Protein AF-A0AAD4HAL1-F1 (afdb_monomer)

pLDDT: mean 91.72, std 6.58, range [72.38, 97.5]

InterPro domains:
  IPR001510 Zinc finger, PARP-type [PF00645] (9-57)
  IPR001510 Zinc finger, PARP-type [PS50064] (6-58)
  IPR036957 Zinc finger, PARP-type superfamily [G3DSA:3.30.1740.10] (2-58)

Mean predicted aligned error: 3.73 Å

Secondary structure (DSSP, 8-state):
--EEEEEEEE-SSTT-BBT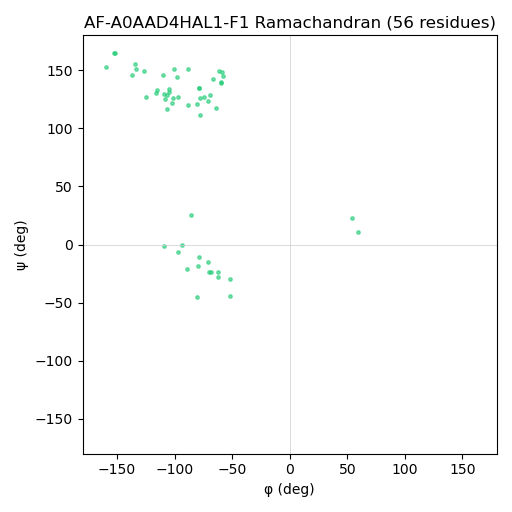TT-PBPPTT-EEEEEEEESSTTS-GGGSEEEEEEGGG--

Sequence (58 aa):
MVVITYCVEYAESQKSICLKCNKVIPNKSLRVGRMERTSEKEKKKFAKFRWYHFKCFE

Structure (mmCIF, N/CA/C/O backbone):
data_AF-A0AAD4HAL1-F1
#
_entry.id   AF-A0AAD4HAL1-F1
#
loop_
_atom_site.group_PDB
_atom_site.id
_atom_site.type_symbol
_atom_site.label_atom_id
_atom_site.label_alt_id
_atom_site.label_comp_id
_atom_site.label_asym_id
_atom_site.label_entity_id
_atom_site.label_seq_id
_atom_site.pdbx_PDB_ins_code
_atom_site.Cartn_x
_atom_site.Cartn_y
_atom_site.Cartn_z
_atom_site.occupancy
_atom_site.B_iso_or_equiv
_atom_site.auth_seq_id
_atom_site.auth_comp_id
_atom_site.auth_asym_id
_atom_site.auth_atom_id
_atom_site.pdbx_PDB_model_num
ATOM 1 N N . MET A 1 1 ? 8.554 -3.937 -21.920 1.00 72.38 1 MET A N 1
ATOM 2 C CA . MET A 1 1 ? 7.357 -4.731 -21.572 1.00 72.38 1 MET A CA 1
ATOM 3 C C . MET A 1 1 ? 7.040 -4.420 -20.123 1.00 72.38 1 MET A C 1
ATOM 5 O O . MET A 1 1 ? 7.909 -4.624 -19.289 1.00 72.38 1 MET A O 1
ATOM 9 N N . VAL A 1 2 ? 5.875 -3.843 -19.828 1.00 84.50 2 VAL A N 1
ATOM 10 C CA . VAL A 1 2 ? 5.542 -3.477 -18.443 1.00 84.50 2 VAL A CA 1
ATOM 11 C C . VAL A 1 2 ? 5.116 -4.731 -17.690 1.00 84.50 2 VAL A C 1
ATOM 13 O O . VAL A 1 2 ? 4.223 -5.445 -18.134 1.00 84.50 2 VAL A O 1
ATOM 16 N N . VAL A 1 3 ? 5.756 -4.988 -16.556 1.00 90.19 3 VAL A N 1
ATOM 17 C CA . VAL A 1 3 ? 5.433 -6.100 -15.662 1.00 90.19 3 VAL A CA 1
ATOM 18 C C . VAL A 1 3 ? 4.631 -5.544 -14.500 1.00 90.19 3 VAL A C 1
ATOM 20 O O . VAL A 1 3 ? 5.076 -4.615 -13.820 1.00 90.19 3 VAL A O 1
ATOM 23 N N . ILE A 1 4 ? 3.456 -6.122 -14.264 1.00 91.81 4 ILE A N 1
ATOM 24 C CA . ILE A 1 4 ? 2.590 -5.748 -13.149 1.00 91.81 4 ILE A CA 1
ATOM 25 C C . ILE A 1 4 ? 2.616 -6.878 -12.125 1.00 91.81 4 ILE A C 1
ATOM 27 O O . ILE A 1 4 ? 2.339 -8.028 -12.448 1.00 91.81 4 ILE A O 1
ATOM 31 N N . THR A 1 5 ? 2.955 -6.556 -10.879 1.00 92.44 5 THR A N 1
ATOM 32 C CA . THR A 1 5 ? 2.863 -7.486 -9.748 1.00 92.44 5 THR A CA 1
ATOM 33 C C . THR A 1 5 ? 1.850 -6.949 -8.751 1.00 92.44 5 THR A C 1
ATOM 35 O O . THR A 1 5 ? 1.947 -5.793 -8.341 1.00 92.44 5 THR A O 1
ATOM 38 N N . TYR A 1 6 ? 0.914 -7.790 -8.327 1.00 93.38 6 TYR A N 1
ATOM 39 C CA . TYR A 1 6 ? -0.013 -7.465 -7.249 1.00 93.38 6 TYR A CA 1
ATOM 40 C C . TYR A 1 6 ? 0.478 -8.062 -5.930 1.00 93.38 6 TYR A C 1
ATOM 42 O O . TYR A 1 6 ? 1.052 -9.151 -5.910 1.00 93.38 6 TYR A O 1
ATOM 50 N N . CYS A 1 7 ? 0.267 -7.346 -4.831 1.00 93.81 7 CYS A N 1
ATOM 51 C CA . CYS A 1 7 ? 0.483 -7.847 -3.479 1.00 93.81 7 CYS A CA 1
ATOM 52 C C . CYS A 1 7 ? -0.703 -7.492 -2.586 1.00 93.81 7 CYS A C 1
ATOM 54 O O . CYS A 1 7 ? -1.376 -6.482 -2.794 1.00 93.81 7 CYS A O 1
ATOM 56 N N . VAL A 1 8 ? -0.943 -8.325 -1.580 1.00 95.50 8 VAL A N 1
ATOM 57 C CA . VAL A 1 8 ? -1.946 -8.085 -0.546 1.00 95.50 8 VAL A CA 1
ATOM 58 C C . VAL A 1 8 ? -1.236 -8.164 0.792 1.00 95.50 8 VAL A C 1
ATOM 60 O O . VAL A 1 8 ? -0.530 -9.132 1.061 1.00 95.50 8 VAL A O 1
ATOM 63 N N . GLU A 1 9 ? -1.390 -7.130 1.607 1.00 95.69 9 GLU A N 1
ATOM 64 C CA . GLU A 1 9 ? -0.712 -7.023 2.895 1.00 95.69 9 GLU A CA 1
ATOM 65 C C . GLU A 1 9 ? -1.529 -6.189 3.882 1.00 95.69 9 GLU A C 1
ATOM 67 O O . GLU A 1 9 ? -2.440 -5.445 3.505 1.00 95.69 9 GLU A O 1
ATOM 72 N N . TYR A 1 10 ? -1.171 -6.286 5.160 1.00 97.00 10 TYR A N 1
ATOM 73 C CA . TYR A 1 10 ? -1.630 -5.334 6.161 1.00 97.00 10 TYR A CA 1
ATOM 74 C C . TYR A 1 10 ? -0.810 -4.049 6.066 1.00 97.00 10 TYR A C 1
ATOM 76 O O . TYR A 1 10 ? 0.414 -4.080 5.970 1.00 97.00 10 TYR A O 1
ATOM 84 N N . ALA A 1 11 ? -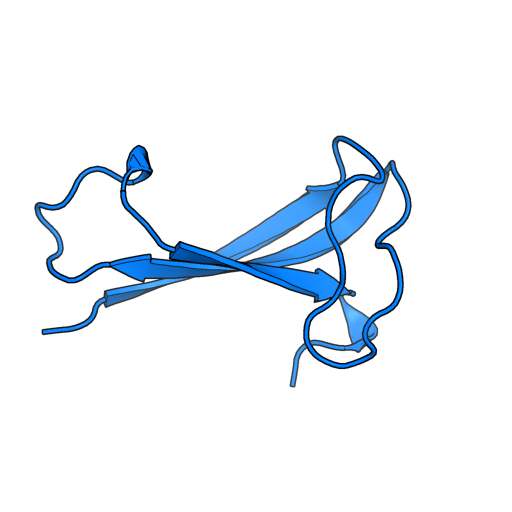1.483 -2.903 6.109 1.00 95.94 11 ALA A N 1
ATOM 85 C CA . ALA A 1 11 ? -0.824 -1.612 6.067 1.00 95.94 11 ALA A CA 1
ATOM 86 C C . ALA A 1 11 ? 0.064 -1.415 7.304 1.00 95.94 11 ALA A C 1
ATOM 88 O O . ALA A 1 11 ? -0.442 -1.326 8.419 1.00 95.94 11 ALA A O 1
ATOM 89 N N . GLU A 1 12 ? 1.373 -1.275 7.107 1.00 94.50 12 GLU A N 1
ATOM 90 C CA . GLU A 1 12 ? 2.326 -1.008 8.198 1.00 94.50 12 GLU A CA 1
ATOM 91 C C . GLU A 1 12 ? 2.158 0.392 8.814 1.00 94.50 12 GLU A C 1
ATOM 93 O O . GLU A 1 12 ? 2.563 0.656 9.944 1.00 94.50 12 GLU A O 1
ATOM 98 N N . SER A 1 13 ? 1.584 1.326 8.051 1.00 93.12 13 SER A N 1
ATOM 99 C CA . SER A 1 13 ? 1.336 2.700 8.482 1.00 93.12 13 SER A CA 1
ATOM 100 C C . SER A 1 13 ? 0.144 3.311 7.752 1.00 93.12 13 SER A C 1
ATOM 102 O O . SER A 1 13 ? -0.267 2.842 6.691 1.00 93.12 13 SER A O 1
ATOM 104 N N . GLN A 1 14 ? -0.364 4.423 8.283 1.00 93.81 14 GLN A N 1
ATOM 105 C CA . GLN A 1 14 ? -1.451 5.210 7.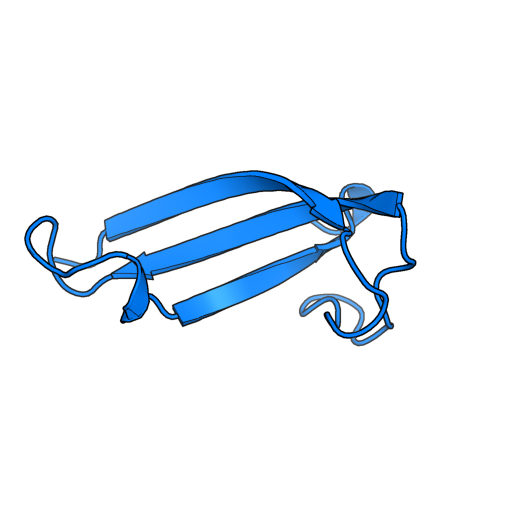690 1.00 93.81 14 GLN A CA 1
ATOM 106 C C . GLN A 1 14 ? -0.980 6.250 6.653 1.00 93.81 14 GLN A C 1
ATOM 108 O O . GLN A 1 14 ? -1.617 7.282 6.467 1.00 93.81 14 GLN A O 1
ATOM 113 N N . LYS A 1 15 ? 0.173 6.025 6.006 1.00 93.81 15 LYS A N 1
ATOM 114 C CA . LYS A 1 15 ? 0.754 6.963 5.023 1.00 93.81 15 LYS A CA 1
ATOM 115 C C . LYS A 1 15 ? 0.270 6.722 3.590 1.00 93.81 15 LYS A C 1
ATOM 117 O O . LYS A 1 15 ? 0.377 7.606 2.748 1.00 93.81 15 LYS A O 1
ATOM 122 N N . SER A 1 16 ? -0.229 5.524 3.289 1.00 94.62 16 SER A N 1
ATOM 123 C CA . SER A 1 16 ? -0.715 5.183 1.950 1.00 94.62 16 SER A CA 1
ATOM 124 C C . SER A 1 16 ? -2.115 5.745 1.710 1.00 94.62 16 SER A C 1
ATOM 126 O O . SER A 1 16 ? -3.005 5.568 2.543 1.00 94.62 16 SER A O 1
ATOM 128 N N . ILE A 1 17 ? -2.322 6.355 0.546 1.00 96.44 17 ILE A N 1
ATOM 129 C CA . ILE A 1 17 ? -3.618 6.865 0.089 1.00 96.44 17 ILE A CA 1
ATOM 130 C C . ILE A 1 17 ? -4.161 5.909 -0.973 1.00 96.44 17 ILE A C 1
ATOM 132 O O . ILE A 1 17 ? -3.425 5.476 -1.860 1.00 96.44 17 ILE A O 1
ATOM 136 N N . CYS A 1 18 ? -5.439 5.557 -0.864 1.00 96.88 18 CYS A N 1
ATOM 137 C CA . CYS A 1 18 ? -6.116 4.720 -1.843 1.00 96.88 18 CYS A CA 1
ATOM 138 C C . CYS A 1 18 ? -6.330 5.496 -3.142 1.00 96.88 18 CYS A C 1
ATOM 140 O O . CYS A 1 18 ? -6.992 6.530 -3.134 1.00 96.88 18 CYS A O 1
ATOM 142 N N . LEU A 1 19 ? -5.837 4.968 -4.263 1.00 95.75 19 LEU A N 1
ATOM 143 C CA . LEU A 1 19 ? -5.909 5.660 -5.550 1.00 95.75 19 LEU A CA 1
ATOM 144 C C . LEU A 1 19 ? -7.336 5.748 -6.126 1.00 95.75 19 LEU A C 1
ATOM 146 O O . LEU A 1 19 ? -7.617 6.629 -6.929 1.00 95.75 19 LEU A O 1
ATOM 150 N N . LYS A 1 20 ? -8.248 4.853 -5.728 1.00 96.12 20 LYS A N 1
ATOM 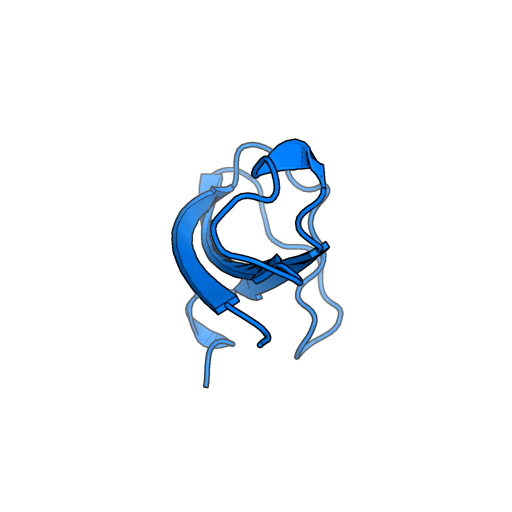151 C CA . LYS A 1 20 ? -9.632 4.860 -6.231 1.00 96.12 20 LYS A CA 1
ATOM 152 C C . LYS A 1 20 ? -10.516 5.887 -5.531 1.00 96.12 20 LYS A C 1
ATOM 154 O O . LYS A 1 20 ? -11.298 6.569 -6.178 1.00 96.12 20 LYS A O 1
ATOM 159 N N . CYS A 1 21 ? -10.437 5.961 -4.203 1.00 96.56 21 CYS A N 1
ATOM 160 C CA . CYS A 1 21 ? -11.331 6.804 -3.403 1.00 96.56 21 CYS A CA 1
ATOM 161 C C . CYS A 1 21 ? -10.637 8.027 -2.790 1.00 96.56 21 CYS A C 1
ATOM 163 O O . CYS A 1 21 ? -11.296 8.795 -2.094 1.00 96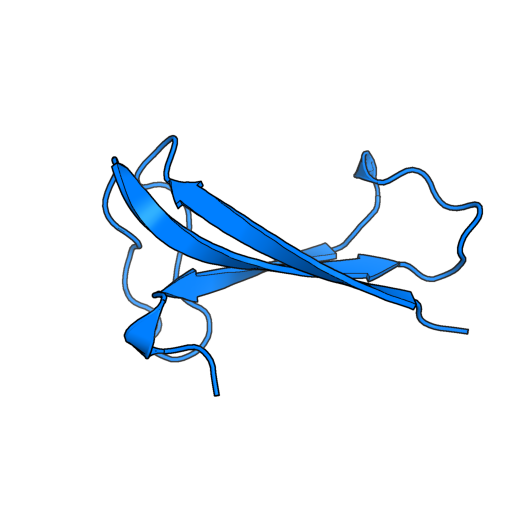.56 21 CYS A O 1
ATOM 165 N N . ASN A 1 22 ? -9.326 8.191 -3.009 1.00 96.69 22 ASN A N 1
ATOM 166 C CA . ASN A 1 22 ? -8.485 9.270 -2.477 1.00 96.69 22 ASN A CA 1
ATOM 167 C C . ASN A 1 22 ? -8.537 9.434 -0.948 1.00 96.69 22 ASN A C 1
ATOM 169 O O . ASN A 1 22 ? -8.225 10.495 -0.414 1.00 96.69 22 ASN A O 1
ATOM 173 N N . LYS A 1 23 ? -8.906 8.374 -0.218 1.00 97.06 23 LYS A N 1
ATOM 174 C CA . LYS A 1 23 ? -8.904 8.346 1.251 1.00 97.06 23 LYS A CA 1
ATOM 175 C C . LYS A 1 23 ? -7.672 7.620 1.777 1.00 97.06 23 LYS A C 1
ATOM 177 O O . LYS A 1 23 ? -7.163 6.692 1.144 1.00 97.06 23 LYS A O 1
ATOM 182 N N . VAL A 1 24 ? -7.230 8.013 2.968 1.00 97.50 24 VAL A N 1
ATOM 183 C CA . VAL A 1 24 ? -6.135 7.351 3.688 1.00 97.50 24 VAL A CA 1
ATOM 184 C C . VAL A 1 24 ? -6.488 5.883 3.954 1.00 97.50 24 VAL A C 1
ATOM 186 O O . VAL A 1 24 ? -7.631 5.541 4.273 1.00 97.50 24 VAL A O 1
ATOM 189 N N . ILE A 1 25 ? -5.507 4.997 3.804 1.00 97.31 25 ILE A N 1
ATOM 190 C CA . ILE A 1 25 ? -5.616 3.588 4.184 1.00 97.31 25 ILE A CA 1
ATOM 191 C C . ILE A 1 25 ? -5.191 3.463 5.655 1.00 97.31 25 ILE A C 1
ATOM 193 O O . ILE A 1 25 ? -4.057 3.822 5.974 1.00 97.31 25 ILE A O 1
ATOM 197 N N . PRO A 1 26 ? -6.071 2.987 6.557 1.00 96.81 26 PRO A N 1
ATOM 198 C CA . PRO A 1 26 ? -5.754 2.874 7.980 1.00 96.81 26 PRO A CA 1
ATOM 199 C C . PRO A 1 26 ? -4.585 1.924 8.266 1.00 96.81 26 PRO A C 1
ATOM 201 O O . PRO A 1 26 ? -4.413 0.916 7.578 1.00 96.81 26 PRO A O 1
ATOM 204 N N . ASN A 1 27 ? -3.826 2.202 9.328 1.00 96.50 27 ASN A N 1
ATOM 205 C CA . ASN A 1 27 ? -2.815 1.277 9.849 1.00 96.50 27 ASN A CA 1
ATOM 206 C C . ASN A 1 27 ? -3.462 -0.071 10.226 1.00 96.50 27 ASN A C 1
ATOM 208 O O . ASN A 1 27 ? -4.601 -0.101 10.691 1.00 96.50 27 ASN A O 1
ATOM 212 N N . LYS A 1 28 ? -2.739 -1.174 10.018 1.00 95.75 28 LYS A N 1
ATOM 213 C CA . LYS A 1 28 ? -3.169 -2.559 10.258 1.00 95.75 28 LYS A CA 1
ATOM 214 C C . LYS A 1 28 ? -4.410 -2.993 9.468 1.00 95.75 28 LYS A C 1
ATOM 216 O O . LYS A 1 28 ? -4.950 -4.060 9.733 1.00 95.75 28 LYS A O 1
ATOM 221 N N . SER A 1 29 ? -4.864 -2.207 8.490 1.00 96.12 29 SER A N 1
ATOM 222 C CA . SER A 1 29 ? -5.954 -2.607 7.593 1.00 96.12 29 SER A CA 1
ATOM 223 C C . SER A 1 29 ? -5.423 -3.358 6.374 1.00 96.12 29 SER A C 1
ATOM 225 O O . SER A 1 29 ? -4.296 -3.125 5.936 1.00 96.12 29 SER A O 1
ATOM 227 N N . LEU A 1 30 ? -6.232 -4.262 5.819 1.00 96.94 30 LEU A N 1
ATOM 228 C CA . LEU A 1 30 ? -5.883 -4.989 4.601 1.00 96.94 30 LEU A CA 1
ATOM 229 C C . LEU A 1 30 ? -5.889 -4.040 3.389 1.00 96.94 30 LEU A C 1
ATOM 231 O O . LEU A 1 30 ? -6.870 -3.326 3.142 1.00 96.94 30 LEU A O 1
ATOM 235 N N . ARG A 1 31 ? -4.801 -4.044 2.615 1.00 96.88 31 ARG A N 1
ATOM 236 C CA . ARG A 1 31 ? -4.632 -3.224 1.409 1.00 96.88 31 ARG A CA 1
ATOM 237 C C . ARG A 1 31 ? -4.061 -4.035 0.252 1.00 96.88 31 ARG A C 1
ATOM 239 O O . ARG A 1 31 ? -3.362 -5.024 0.460 1.00 96.88 31 ARG A O 1
ATOM 246 N N . VAL A 1 32 ? -4.339 -3.579 -0.966 1.00 97.06 32 VAL A N 1
ATOM 247 C CA . VAL A 1 32 ? -3.794 -4.159 -2.200 1.00 97.06 32 VAL A CA 1
ATOM 248 C C . VAL A 1 32 ? -2.789 -3.188 -2.804 1.00 97.06 32 VAL A C 1
ATOM 250 O O . VAL A 1 32 ? -3.079 -2.000 -2.963 1.00 97.06 32 VAL A O 1
ATOM 253 N N . GLY A 1 33 ? -1.602 -3.692 -3.125 1.00 95.50 33 GLY A N 1
ATOM 254 C CA . GLY A 1 33 ? -0.557 -2.972 -3.838 1.00 95.50 33 GLY A CA 1
ATOM 255 C C . GLY A 1 33 ? -0.466 -3.436 -5.287 1.00 95.50 33 GLY A C 1
ATOM 256 O O . GLY A 1 33 ? -0.394 -4.631 -5.562 1.00 95.50 33 GLY A O 1
ATOM 257 N N . ARG A 1 34 ? -0.430 -2.488 -6.224 1.00 94.50 34 ARG A N 1
ATOM 258 C CA . ARG A 1 34 ? -0.072 -2.713 -7.628 1.00 94.50 34 ARG A CA 1
ATOM 259 C C . ARG A 1 34 ? 1.321 -2.142 -7.865 1.00 94.50 34 ARG A C 1
ATOM 261 O O . ARG A 1 34 ? 1.522 -0.936 -7.731 1.00 94.50 34 ARG A O 1
ATOM 268 N N . MET A 1 35 ? 2.267 -3.008 -8.207 1.00 93.00 35 MET A N 1
ATOM 269 C CA . MET A 1 35 ? 3.637 -2.651 -8.563 1.00 93.00 35 MET A CA 1
ATOM 270 C C . MET A 1 35 ? 3.809 -2.697 -10.074 1.00 93.00 35 MET A C 1
ATOM 272 O O . MET A 1 35 ? 3.631 -3.754 -10.674 1.00 93.00 35 MET A O 1
ATOM 276 N N . GLU A 1 36 ? 4.207 -1.584 -10.675 1.00 92.31 36 GLU A N 1
ATOM 277 C CA . GLU A 1 36 ? 4.525 -1.498 -12.103 1.00 92.31 36 GLU A CA 1
ATOM 278 C C . GLU A 1 36 ? 6.045 -1.389 -12.296 1.00 92.31 36 GLU A C 1
ATOM 280 O O . GLU A 1 36 ? 6.688 -0.540 -11.671 1.00 92.31 36 GLU A O 1
ATOM 285 N N . ARG A 1 37 ? 6.618 -2.250 -13.148 1.00 91.25 37 ARG A N 1
ATOM 286 C CA . ARG A 1 37 ? 8.042 -2.253 -13.539 1.00 91.25 37 ARG A CA 1
ATOM 287 C C . ARG A 1 37 ? 8.188 -2.216 -15.054 1.00 91.25 37 ARG A C 1
ATOM 289 O O . ARG A 1 37 ? 7.363 -2.777 -15.769 1.00 91.25 37 ARG A O 1
ATOM 296 N N . THR A 1 38 ? 9.265 -1.616 -15.545 1.00 86.06 38 THR A N 1
ATOM 297 C CA . THR A 1 38 ? 9.550 -1.473 -16.986 1.00 86.06 38 THR A CA 1
ATOM 298 C C . THR A 1 38 ? 10.141 -2.753 -17.597 1.00 86.06 38 THR A C 1
ATOM 300 O O . THR A 1 38 ? 10.137 -2.931 -18.818 1.00 86.06 38 THR A O 1
ATOM 303 N N . SER A 1 39 ? 10.670 -3.638 -16.746 1.00 84.75 39 SER A N 1
ATOM 304 C CA . SER A 1 39 ? 11.336 -4.897 -17.095 1.00 84.75 39 SER A CA 1
ATOM 305 C C . SER A 1 39 ? 11.348 -5.850 -15.892 1.00 84.75 39 SER A C 1
ATOM 307 O O . SER A 1 39 ? 11.391 -5.399 -14.747 1.00 84.75 39 SER A O 1
ATOM 309 N N . GLU A 1 40 ? 11.378 -7.165 -16.125 1.00 77.19 40 GLU A N 1
ATOM 3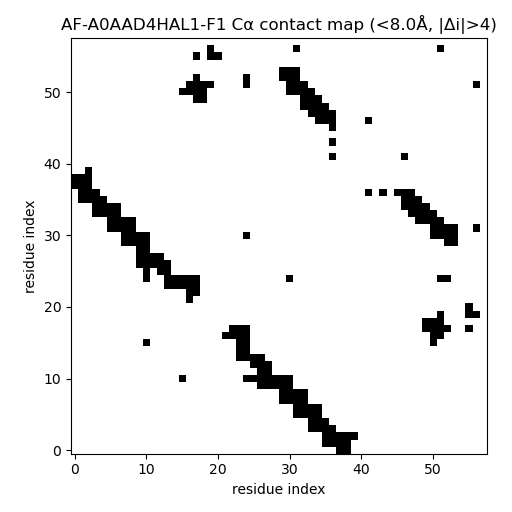10 C CA . GLU A 1 40 ? 11.549 -8.176 -15.064 1.00 77.19 40 GLU A CA 1
ATOM 311 C C . GLU A 1 40 ? 12.891 -8.055 -14.332 1.00 77.19 40 GLU A C 1
ATOM 313 O O . GLU A 1 40 ? 12.992 -8.391 -13.153 1.00 77.19 40 GLU A O 1
ATOM 318 N N . LYS A 1 41 ? 13.919 -7.532 -15.012 1.00 80.19 41 LYS A N 1
ATOM 319 C CA . LYS A 1 41 ? 15.263 -7.334 -14.443 1.00 80.19 41 LYS A CA 1
ATOM 320 C C . LYS A 1 41 ? 15.353 -6.089 -13.553 1.00 80.19 41 LYS A C 1
ATOM 322 O O . LYS A 1 41 ? 16.357 -5.883 -12.872 1.00 80.19 41 LYS A O 1
ATOM 327 N N . GLU A 1 42 ? 14.329 -5.238 -13.564 1.00 80.56 42 GLU A N 1
ATOM 328 C CA . GLU A 1 42 ? 14.302 -4.011 -12.779 1.00 80.56 42 GLU A CA 1
ATOM 329 C C . GLU A 1 42 ? 14.068 -4.325 -11.295 1.00 80.56 42 GLU A C 1
ATOM 331 O O . GLU A 1 42 ? 13.126 -5.025 -10.913 1.00 80.56 42 GLU A O 1
ATOM 336 N N . LYS A 1 43 ? 14.944 -3.806 -10.425 1.00 78.38 43 LYS A N 1
ATOM 337 C CA . LYS A 1 43 ? 14.839 -4.046 -8.979 1.00 78.38 43 LYS A CA 1
ATOM 338 C C . LYS A 1 43 ? 13.497 -3.526 -8.463 1.00 78.38 43 LYS A C 1
ATOM 340 O O . LYS A 1 43 ? 13.109 -2.402 -8.774 1.00 78.38 43 LYS A O 1
ATOM 345 N N . LYS A 1 44 ? 12.846 -4.285 -7.569 1.00 76.00 44 LYS A N 1
ATOM 346 C CA . LYS A 1 44 ? 11.535 -3.924 -6.989 1.00 76.00 44 LYS A CA 1
ATOM 347 C C . LYS A 1 44 ? 11.486 -2.509 -6.396 1.00 76.00 44 LYS A C 1
ATOM 349 O O . LYS A 1 44 ? 10.434 -1.890 -6.436 1.00 76.00 44 LYS A O 1
ATOM 354 N N . LYS A 1 45 ? 12.619 -1.989 -5.907 1.00 80.12 45 LYS A N 1
ATOM 355 C CA . LYS A 1 45 ? 12.747 -0.628 -5.357 1.00 80.12 45 LYS A CA 1
ATOM 356 C C . LYS A 1 45 ? 12.455 0.501 -6.355 1.00 80.12 45 LYS A C 1
ATOM 358 O O . LYS A 1 45 ? 12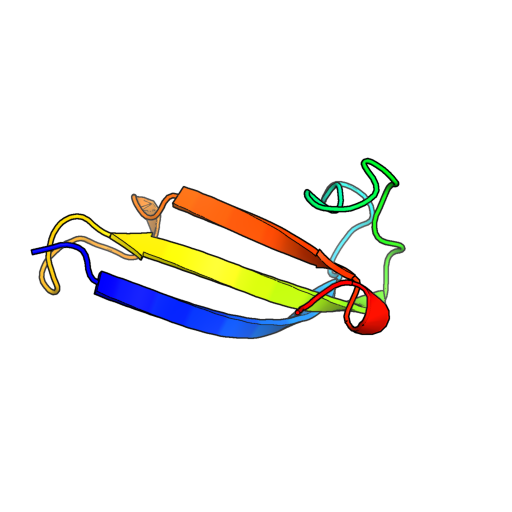.138 1.599 -5.925 1.00 80.12 45 LYS A O 1
ATOM 363 N N . PHE A 1 46 ? 12.589 0.244 -7.656 1.00 83.00 46 PHE A N 1
ATOM 364 C CA . PHE A 1 46 ? 12.269 1.211 -8.711 1.00 83.00 46 PHE A CA 1
ATOM 365 C C . PHE A 1 46 ? 10.840 1.045 -9.239 1.00 83.00 46 PHE A C 1
ATOM 367 O O . PHE A 1 46 ? 10.416 1.795 -10.114 1.00 83.00 46 PHE A O 1
ATOM 374 N N . ALA A 1 47 ? 10.087 0.072 -8.713 1.00 86.94 47 ALA A N 1
ATOM 375 C CA . ALA A 1 47 ? 8.701 -0.112 -9.097 1.00 86.94 47 ALA A CA 1
ATOM 376 C C . ALA A 1 47 ? 7.857 1.074 -8.628 1.00 86.94 47 ALA A C 1
ATOM 378 O O . ALA A 1 47 ? 8.030 1.588 -7.520 1.00 86.94 47 ALA A O 1
ATOM 379 N N . LYS A 1 48 ? 6.889 1.466 -9.451 1.00 89.94 48 LYS A N 1
ATOM 380 C CA . LYS A 1 48 ? 5.850 2.403 -9.026 1.00 89.94 48 LYS A CA 1
ATOM 381 C C . LYS A 1 48 ? 4.796 1.628 -8.247 1.00 89.94 48 LYS A C 1
ATOM 383 O O . LYS A 1 48 ? 4.208 0.689 -8.781 1.00 89.94 48 LYS A O 1
ATOM 388 N N . PHE A 1 49 ? 4.572 2.019 -6.995 1.00 91.19 49 PHE A N 1
ATOM 389 C CA . PHE A 1 49 ? 3.566 1.417 -6.123 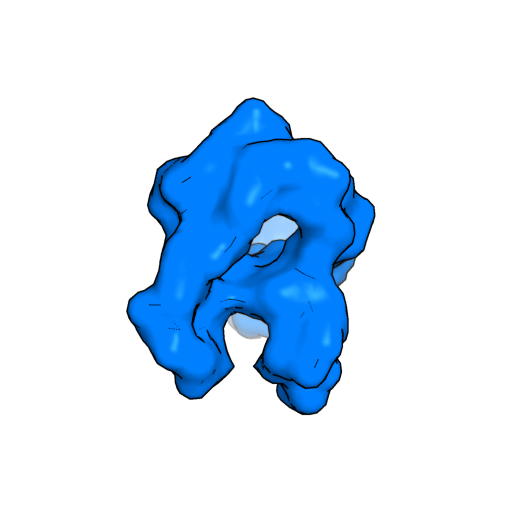1.00 91.19 49 PHE A CA 1
ATOM 390 C C . PHE A 1 49 ? 2.290 2.252 -6.144 1.00 91.19 49 PHE A C 1
ATOM 392 O O . PHE A 1 49 ? 2.317 3.453 -5.874 1.00 91.19 49 PHE A O 1
ATOM 399 N N . ARG A 1 50 ? 1.161 1.603 -6.417 1.00 94.44 50 ARG A N 1
ATOM 400 C CA . ARG A 1 50 ? -0.179 2.161 -6.214 1.00 94.44 50 ARG A CA 1
ATOM 401 C C . ARG A 1 50 ? -0.888 1.340 -5.151 1.00 94.44 50 ARG A C 1
ATOM 403 O O . ARG A 1 50 ? -0.876 0.114 -5.222 1.00 94.44 50 ARG A O 1
ATOM 410 N N . TRP A 1 51 ? -1.508 2.013 -4.191 1.00 96.00 51 TRP A N 1
ATOM 411 C CA . TRP A 1 51 ? -2.210 1.368 -3.087 1.00 96.00 51 TRP A CA 1
ATOM 412 C C . TRP A 1 51 ? -3.717 1.547 -3.212 1.00 96.00 51 TRP A C 1
ATOM 414 O O . TRP A 1 51 ? -4.203 2.592 -3.648 1.00 96.00 51 TRP A O 1
ATOM 424 N N . TYR A 1 52 ? -4.452 0.530 -2.779 1.00 97.06 52 TYR A N 1
ATOM 425 C CA . TYR A 1 52 ? -5.907 0.505 -2.760 1.00 97.06 52 TYR A CA 1
ATOM 426 C C . TYR A 1 52 ? -6.379 -0.094 -1.437 1.00 97.06 52 TYR A C 1
ATOM 428 O O . TYR A 1 52 ? -5.750 -1.014 -0.906 1.00 97.06 52 TYR A O 1
ATOM 436 N N . HIS A 1 53 ? -7.50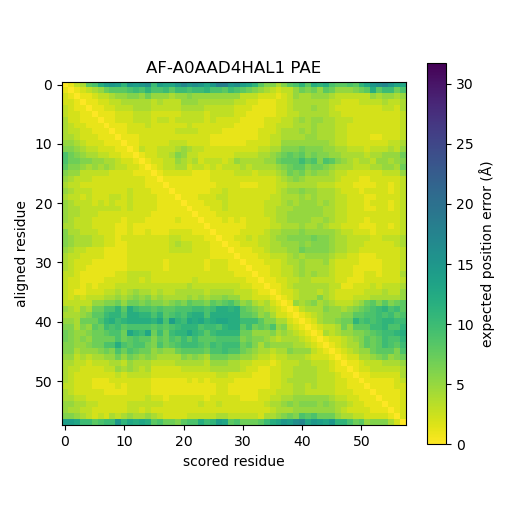5 0.384 -0.900 1.00 97.12 53 HIS A N 1
ATOM 437 C CA . HIS A 1 53 ? -8.222 -0.409 0.103 1.00 97.12 53 HIS A CA 1
ATOM 438 C C . HIS A 1 53 ? -8.604 -1.748 -0.519 1.00 97.12 53 HIS A C 1
ATOM 440 O O . HIS A 1 53 ? -8.928 -1.793 -1.704 1.00 97.12 53 HIS A O 1
ATOM 446 N N . PHE A 1 54 ? -8.658 -2.806 0.287 1.00 95.81 54 PHE A N 1
ATOM 447 C CA . PHE A 1 54 ? -9.083 -4.122 -0.192 1.00 95.81 54 PHE A CA 1
ATOM 448 C C . PHE A 1 54 ? -10.432 -4.080 -0.934 1.00 95.81 54 PHE A C 1
ATOM 450 O O . PHE A 1 54 ? -10.543 -4.571 -2.047 1.00 95.81 54 PHE A O 1
ATOM 457 N N . LYS A 1 55 ? -11.417 -3.355 -0.387 1.00 95.31 55 LYS A N 1
ATOM 458 C CA . LYS A 1 55 ? -12.741 -3.139 -1.009 1.00 95.31 55 LYS A CA 1
ATOM 459 C C . LYS A 1 55 ? -12.754 -2.226 -2.242 1.00 95.31 55 LYS A C 1
ATOM 461 O O . LYS A 1 55 ? -13.773 -2.094 -2.905 1.00 95.31 55 LYS A O 1
ATOM 466 N N . CYS A 1 56 ? -11.677 -1.481 -2.468 1.00 95.69 56 CYS A N 1
ATOM 467 C CA . CYS A 1 56 ? -11.570 -0.540 -3.578 1.00 95.69 56 CYS A CA 1
ATOM 468 C C . CYS A 1 56 ? -10.833 -1.147 -4.771 1.00 95.69 56 CYS A C 1
ATOM 470 O O . CYS A 1 56 ? -10.739 -0.491 -5.801 1.00 95.69 56 CYS A O 1
ATOM 472 N N . PHE A 1 57 ? -10.280 -2.344 -4.631 1.00 91.50 57 PHE A N 1
ATOM 473 C CA . PHE A 1 57 ? -9.624 -3.027 -5.726 1.00 91.50 57 PHE A CA 1
ATOM 474 C C . PHE A 1 57 ? -10.696 -3.648 -6.637 1.00 91.50 57 PHE A C 1
ATOM 476 O O . PHE A 1 57 ? -11.427 -4.530 -6.197 1.00 91.50 57 PHE A O 1
ATOM 483 N N . GLU A 1 58 ? -10.826 -3.119 -7.855 1.00 76.94 58 GLU A N 1
ATOM 484 C CA . GLU A 1 58 ? -11.650 -3.633 -8.963 1.00 76.94 58 GLU A CA 1
ATOM 485 C C . GLU A 1 58 ? -10.761 -3.812 -10.194 1.00 76.94 58 GLU A C 1
ATOM 487 O O . GLU A 1 58 ? -9.846 -2.966 -10.369 1.00 76.94 58 GLU A O 1
#

Radius of gyration: 11.79 Å; Cα contacts (8 Å, |Δi|>4): 118; chains: 1; bounding box: 28×17×32 Å

Solvent-accessible surface area (backbone atoms only — not comparable to full-atom values): 3401 Å² total; per-residue (Å²): 102,79,42,78,47,78,48,76,48,63,28,93,46,59,81,49,49,15,74,80,78,74,41,72,35,55,54,72,34,63,28,34,36,43,32,42,30,71,35,91,86,54,60,76,88,75,33,50,77,44,41,25,39,54,91,59,65,128

Organism: NCBI:txid604196

Nearest PDB structures (foldseek):
  7s6h-assembly2_C  TM=8.510E-01  e=1.987E-04  Homo sapiens
  7s6h-assembly1_A  TM=8.511E-01  e=1.987E-04  Homo sapiens
  3oda-assembly4_G  TM=8.408E-01  e=3.015E-04  Homo sapiens
  2n8a-assembly1_A  TM=8.437E-01  e=1.419E-03  Homo sapiens
  4av1-assembly1_D  TM=7.416E-01  e=2.029E-03  Homo sapiens

Foldseek 3Di:
DKDKDKDKDFACAQPAAAPQPRHTDHHRAIKMWIWIDPDPPDDSVPTDIHIHHPVRDD